Protein AF-A0A0N4V564-F1 (afdb_monomer_lite)

Radius of gyration: 19.51 Å; chains: 1; bounding box: 37×29×56 Å

Sequence (106 aa):
MHDFGVRVITIEPGIFVTEINGTPKLLKSMNNLWEKAPDDLRKEYGEKWFAKDQLSRSVVVVRDVLVQITEFGALNLAEVTDAYFHAVTAKYPYLNYTVGVDARYV

Secondary structure (DSSP, 8-state):
--TTS----EEEE-SB--TTT-HHHHHHHHHHHHHTS-HHHHHHH-GGGT-TTS--HHHHHHHHHHHHHHHHSB--THHHHHHHHHHHH-SS--SEEEESHHHH--

Organism: Enterobius vermicularis (NCBI:txid51028)

Foldseek 3Di:
DCPPVDAAAAEAEDAEADPCLALVNVLVVVVVVLVPDDPVVCVVCDPCLPDPPNNDPPNCCVSVVSNVSNVPHHHDCVQVVVLVVCQVPPPDHDRYHYTDPVSVPD

pLDDT: mean 82.54, std 14.77, range [43.5, 98.25]

Structure (mmCIF, N/CA/C/O backbone):
data_AF-A0A0N4V564-F1
#
_entry.id   AF-A0A0N4V564-F1
#
loop_
_atom_site.group_PDB
_atom_site.id
_atom_site.type_symbol
_atom_site.label_atom_id
_atom_site.label_alt_id
_atom_site.label_comp_id
_atom_site.label_asym_id
_atom_site.label_entity_id
_atom_site.label_seq_id
_atom_site.pdbx_PDB_ins_code
_atom_site.Cartn_x
_atom_site.Cartn_y
_atom_site.Cartn_z
_atom_site.occupancy
_atom_site.B_iso_or_equiv
_atom_site.auth_seq_id
_atom_site.auth_comp_id
_atom_site.auth_asym_id
_atom_site.auth_atom_id
_atom_site.pdbx_PDB_model_num
ATOM 1 N N . MET A 1 1 ? 0.096 -18.991 -20.253 1.00 54.44 1 MET A N 1
ATOM 2 C CA . MET A 1 1 ? -0.774 -17.843 -19.928 1.00 54.44 1 MET A CA 1
ATOM 3 C C . MET A 1 1 ? -0.557 -16.763 -20.993 1.00 54.44 1 MET A C 1
ATOM 5 O O . MET A 1 1 ? 0.065 -15.756 -20.706 1.00 54.44 1 MET A O 1
ATOM 9 N N . HIS A 1 2 ? -0.962 -17.009 -22.248 1.00 66.69 2 HIS A N 1
ATOM 10 C CA . HIS A 1 2 ? -0.770 -16.057 -23.363 1.00 66.69 2 HIS A CA 1
ATOM 11 C C . HIS A 1 2 ? -1.874 -16.138 -24.428 1.00 66.69 2 HIS A C 1
ATOM 13 O O . HIS A 1 2 ? -1.706 -15.629 -25.532 1.00 66.69 2 HIS A O 1
ATOM 19 N N . ASP A 1 3 ? -3.021 -16.725 -24.098 1.00 79.69 3 ASP A N 1
ATOM 20 C CA . ASP A 1 3 ? -4.034 -17.080 -25.100 1.00 79.69 3 ASP A CA 1
ATOM 21 C C . ASP A 1 3 ? -4.719 -15.841 -25.711 1.00 79.69 3 ASP A C 1
ATOM 23 O O . ASP A 1 3 ? -5.284 -15.911 -26.795 1.00 79.69 3 ASP A O 1
ATOM 27 N N . PHE A 1 4 ? -4.592 -14.681 -25.055 1.00 89.62 4 PHE A N 1
ATOM 28 C CA . PHE A 1 4 ? -5.162 -13.399 -25.487 1.00 89.62 4 PHE A CA 1
ATOM 29 C C . PHE A 1 4 ? -4.115 -12.341 -25.866 1.00 89.62 4 PHE A C 1
ATOM 31 O O . PHE A 1 4 ? -4.469 -11.190 -26.099 1.00 89.62 4 PHE A O 1
ATOM 38 N N . GLY A 1 5 ? -2.817 -12.671 -25.853 1.00 88.81 5 GLY A N 1
ATOM 39 C CA . GLY A 1 5 ? -1.750 -11.678 -26.063 1.00 88.81 5 GLY A CA 1
ATOM 40 C C . GLY A 1 5 ? -1.647 -10.600 -24.968 1.00 88.81 5 GLY A C 1
ATOM 41 O O . GLY A 1 5 ? -0.856 -9.670 -25.093 1.00 88.81 5 GLY A O 1
ATOM 42 N N . VAL A 1 6 ? -2.414 -10.730 -23.881 1.00 89.38 6 VAL A N 1
ATOM 43 C CA . VAL A 1 6 ? -2.372 -9.844 -22.712 1.00 89.38 6 VAL A CA 1
ATOM 44 C C . VAL A 1 6 ? -1.356 -10.374 -21.705 1.00 89.38 6 VAL A C 1
ATOM 46 O O . VAL A 1 6 ? -1.288 -11.577 -21.443 1.00 89.38 6 VAL A O 1
ATOM 49 N N . ARG A 1 7 ? -0.578 -9.463 -21.118 1.00 89.56 7 ARG A N 1
ATOM 50 C CA . ARG A 1 7 ? 0.303 -9.745 -19.983 1.00 89.56 7 ARG A CA 1
ATOM 51 C C . ARG A 1 7 ? -0.283 -9.096 -18.733 1.00 89.56 7 ARG A C 1
ATOM 53 O O . ARG A 1 7 ? -0.548 -7.899 -18.738 1.00 89.56 7 ARG A O 1
ATOM 60 N N . VAL A 1 8 ? -0.461 -9.888 -17.682 1.00 93.06 8 VAL A N 1
ATOM 61 C CA . VAL A 1 8 ? -0.872 -9.411 -16.357 1.00 93.06 8 VAL A CA 1
ATOM 62 C C . VAL A 1 8 ? 0.367 -9.398 -15.467 1.00 93.06 8 VAL A C 1
ATOM 64 O O . VAL A 1 8 ? 1.087 -10.393 -15.415 1.00 93.06 8 VAL A O 1
ATOM 67 N N . ILE A 1 9 ? 0.632 -8.262 -14.827 1.00 96.00 9 ILE A N 1
ATOM 68 C CA . ILE A 1 9 ? 1.766 -8.047 -13.922 1.00 96.00 9 ILE A CA 1
ATOM 69 C C . ILE A 1 9 ? 1.206 -7.517 -12.608 1.00 96.00 9 ILE A C 1
ATOM 71 O O . ILE A 1 9 ? 0.334 -6.647 -12.622 1.00 96.00 9 ILE A O 1
ATOM 75 N N . THR A 1 10 ? 1.713 -8.025 -11.492 1.00 97.19 10 THR A N 1
ATOM 76 C CA . THR A 1 10 ? 1.374 -7.547 -10.153 1.00 97.19 10 THR A CA 1
ATOM 77 C C . THR A 1 10 ? 2.474 -6.643 -9.610 1.00 97.19 10 THR A C 1
ATOM 79 O O . THR A 1 10 ? 3.666 -6.865 -9.835 1.00 97.19 10 THR A O 1
ATOM 82 N N . ILE A 1 11 ? 2.059 -5.595 -8.904 1.00 97.31 11 ILE A N 1
ATOM 83 C CA . ILE A 1 11 ? 2.940 -4.735 -8.118 1.00 97.31 11 ILE A CA 1
ATOM 84 C C . ILE A 1 11 ? 2.393 -4.768 -6.701 1.00 97.31 11 ILE A C 1
ATOM 86 O O . ILE A 1 11 ? 1.226 -4.444 -6.482 1.00 97.31 11 ILE A O 1
ATOM 90 N N . GLU A 1 12 ? 3.240 -5.178 -5.769 1.00 95.88 12 GLU A N 1
ATOM 91 C CA . GLU A 1 12 ? 2.940 -5.383 -4.358 1.00 95.88 12 GLU A CA 1
ATOM 92 C C . GLU A 1 12 ? 3.804 -4.414 -3.542 1.00 95.88 12 GLU A C 1
ATOM 94 O O . GLU A 1 12 ? 4.937 -4.738 -3.168 1.00 95.88 12 GLU A O 1
ATOM 99 N N . PRO A 1 13 ? 3.320 -3.178 -3.319 1.00 95.12 13 PRO A N 1
ATOM 100 C CA . PRO A 1 13 ? 3.975 -2.240 -2.428 1.00 95.12 13 PRO A CA 1
ATOM 101 C C . PRO A 1 13 ? 3.834 -2.691 -0.977 1.00 95.12 13 PRO A C 1
ATOM 103 O O . PRO A 1 13 ? 2.769 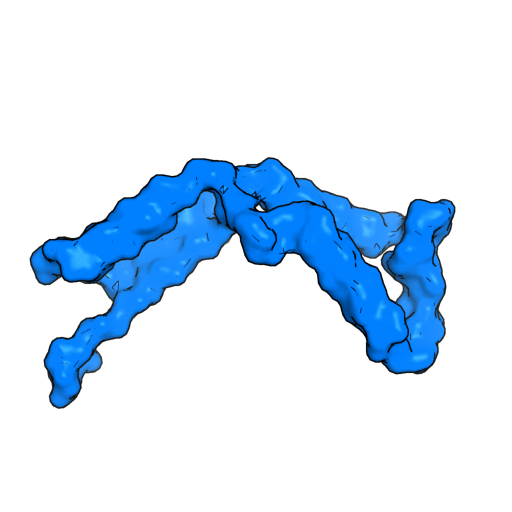-3.144 -0.557 1.00 95.12 13 PRO A O 1
ATOM 106 N N . GLY A 1 14 ? 4.894 -2.480 -0.209 1.00 92.62 14 GLY A N 1
ATOM 107 C CA . GLY A 1 14 ? 4.854 -2.470 1.242 1.00 92.62 14 GLY A CA 1
ATOM 108 C C . GLY A 1 14 ? 4.170 -1.222 1.792 1.00 92.62 14 GLY A C 1
ATOM 109 O O . GLY A 1 14 ? 3.261 -0.635 1.196 1.00 92.62 14 GLY A O 1
ATOM 110 N N . ILE A 1 15 ? 4.625 -0.785 2.954 1.00 90.88 15 ILE A N 1
ATOM 111 C CA . ILE A 1 15 ? 4.042 0.327 3.685 1.00 90.88 15 ILE A CA 1
ATOM 112 C C . ILE A 1 15 ? 4.604 1.646 3.140 1.00 90.88 15 ILE A C 1
ATOM 114 O O . ILE A 1 15 ? 5.669 2.121 3.538 1.00 90.88 15 ILE A O 1
ATOM 118 N N . PHE A 1 16 ? 3.840 2.271 2.246 1.00 91.69 16 PHE A N 1
ATOM 119 C CA . PHE A 1 16 ? 4.083 3.628 1.754 1.00 91.69 16 PHE A CA 1
ATOM 120 C C . PHE A 1 16 ? 3.028 4.586 2.293 1.00 91.69 16 PHE A C 1
ATOM 122 O O . PHE A 1 16 ? 1.835 4.275 2.284 1.00 91.69 16 PHE A O 1
ATOM 129 N N . VAL A 1 17 ? 3.449 5.770 2.733 1.00 89.62 17 VAL A N 1
ATOM 130 C CA . VAL A 1 17 ? 2.529 6.790 3.244 1.00 89.62 17 VAL A CA 1
ATOM 131 C C . VAL A 1 17 ? 1.981 7.595 2.079 1.00 89.62 17 VAL A C 1
ATOM 133 O O . VAL A 1 17 ? 2.704 8.295 1.376 1.00 89.62 17 VAL A O 1
ATOM 136 N N . THR A 1 18 ? 0.674 7.507 1.888 1.00 89.06 18 THR A N 1
ATOM 137 C CA . THR A 1 18 ? -0.071 8.207 0.847 1.00 89.06 18 THR A CA 1
ATOM 138 C C . THR A 1 18 ? -1.218 8.984 1.474 1.00 89.06 18 THR A C 1
ATOM 140 O O . THR A 1 18 ? -1.586 8.796 2.637 1.00 89.06 18 THR A O 1
ATOM 143 N N . GLU A 1 19 ? -1.879 9.817 0.679 1.00 85.88 19 GLU A N 1
ATOM 144 C CA . GLU A 1 19 ? -3.095 10.476 1.141 1.00 85.88 19 GLU A CA 1
ATOM 145 C C . GLU A 1 19 ? -4.219 9.488 1.483 1.00 85.88 19 GLU A C 1
ATOM 147 O O . GLU A 1 19 ? -5.155 9.877 2.174 1.00 85.88 19 GLU A O 1
ATOM 152 N N . ILE A 1 20 ? -4.182 8.235 1.014 1.00 82.56 20 ILE A N 1
ATOM 153 C CA . ILE A 1 20 ? -5.241 7.241 1.252 1.00 82.56 20 ILE A CA 1
ATOM 154 C C . ILE A 1 20 ? -5.141 6.659 2.667 1.00 82.56 20 ILE A C 1
ATOM 156 O O . ILE A 1 20 ? -6.162 6.502 3.336 1.00 82.56 20 ILE A O 1
ATOM 160 N N . ASN A 1 21 ? -3.923 6.383 3.136 1.00 78.75 21 ASN A N 1
ATOM 161 C CA . ASN A 1 21 ? -3.642 5.681 4.392 1.00 78.75 21 ASN A CA 1
ATOM 162 C C . ASN A 1 21 ? -2.999 6.563 5.478 1.00 78.75 21 ASN A C 1
ATOM 164 O O . ASN A 1 21 ? -2.541 6.039 6.488 1.00 78.75 21 ASN A O 1
ATOM 168 N N . GLY A 1 22 ? -2.989 7.889 5.312 1.00 81.25 22 GLY A N 1
ATOM 169 C CA . GLY A 1 22 ? -2.484 8.799 6.340 1.00 81.25 22 GLY A CA 1
ATOM 170 C C . GLY A 1 22 ? -3.211 8.657 7.687 1.00 81.25 22 GLY A C 1
ATOM 171 O O . GLY A 1 22 ? -4.434 8.468 7.738 1.00 81.25 22 GLY A O 1
ATOM 172 N N . THR A 1 23 ? -2.466 8.828 8.783 1.00 82.38 23 THR A N 1
ATOM 173 C CA . THR A 1 23 ? -2.922 8.646 10.173 1.00 82.38 23 THR A CA 1
ATOM 174 C C . THR A 1 23 ? -4.295 9.267 10.478 1.00 82.38 23 THR A C 1
ATOM 176 O O . THR A 1 23 ? -5.149 8.573 11.035 1.00 82.38 23 THR A O 1
ATOM 179 N N . PRO A 1 24 ? -4.608 10.523 10.085 1.00 82.69 24 PRO A N 1
ATOM 180 C CA . PRO A 1 24 ? -5.915 11.110 10.384 1.00 82.69 24 PRO A CA 1
ATOM 181 C C . PRO A 1 24 ? -7.083 10.369 9.719 1.00 82.69 24 PRO A C 1
ATOM 183 O O . PRO A 1 24 ? -8.146 10.219 10.326 1.00 82.69 24 PRO A O 1
ATOM 186 N N . LYS A 1 25 ? -6.899 9.886 8.480 1.00 83.25 25 LYS A N 1
ATOM 187 C CA . LYS A 1 25 ? -7.929 9.119 7.763 1.00 83.25 25 LYS A CA 1
ATOM 188 C C . LYS A 1 25 ? -8.095 7.731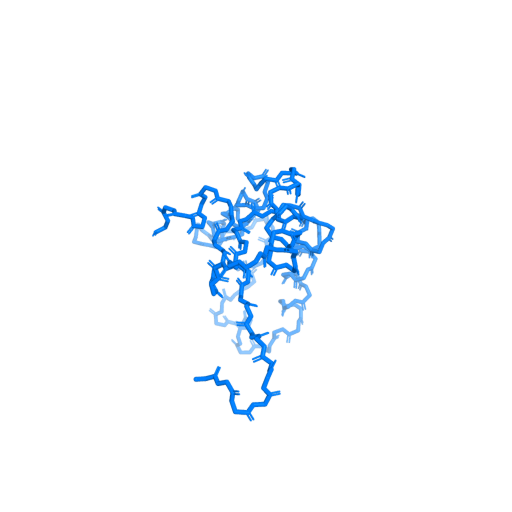 8.366 1.00 83.25 25 LYS A C 1
ATOM 190 O O . LYS A 1 25 ? -9.232 7.300 8.541 1.00 83.25 25 LYS A O 1
ATOM 195 N N . LEU A 1 26 ? -6.996 7.072 8.733 1.00 82.81 26 LEU A N 1
ATOM 196 C CA . LEU A 1 26 ? -7.029 5.783 9.425 1.00 82.81 26 LEU A CA 1
ATOM 197 C C . LEU A 1 26 ? -7.824 5.882 10.735 1.00 82.81 26 LEU A C 1
ATOM 199 O O . LEU A 1 26 ? -8.793 5.150 10.928 1.00 82.81 26 LEU A O 1
ATOM 203 N N . LEU A 1 27 ? -7.482 6.850 11.590 1.00 82.19 27 LEU A N 1
ATOM 204 C CA . LEU A 1 27 ? -8.164 7.069 12.867 1.00 82.19 27 LEU A CA 1
ATOM 205 C C . LEU A 1 27 ? -9.654 7.372 12.688 1.00 82.19 27 LEU A C 1
ATOM 207 O O . LEU A 1 27 ? -10.493 6.829 13.407 1.00 82.19 27 LEU A O 1
ATOM 211 N N . LYS A 1 28 ? -9.999 8.211 11.706 1.00 85.38 28 LYS A N 1
ATOM 212 C CA . LYS A 1 28 ? -11.395 8.515 11.381 1.00 85.38 28 LYS A CA 1
ATOM 213 C C . LYS A 1 28 ? -12.156 7.263 10.939 1.00 85.38 28 LYS A C 1
ATOM 215 O O . LYS A 1 28 ? -13.275 7.045 11.394 1.00 85.38 28 LYS A O 1
ATOM 220 N N . SER A 1 29 ? -11.561 6.436 10.083 1.00 84.12 29 SER A N 1
ATOM 221 C CA . SER A 1 29 ? -12.172 5.187 9.615 1.00 84.12 29 SER A CA 1
ATOM 222 C C . SER A 1 29 ? -12.411 4.201 10.756 1.00 84.12 29 SER A C 1
ATOM 224 O O . SER A 1 29 ? -13.487 3.613 10.824 1.00 84.12 29 SER A O 1
ATOM 226 N N . MET A 1 30 ? -11.458 4.070 11.684 1.00 81.62 30 MET A N 1
ATOM 227 C CA . MET A 1 30 ? -11.609 3.218 12.868 1.00 81.62 30 MET A CA 1
ATOM 228 C C . MET A 1 30 ? -12.767 3.680 13.762 1.00 81.62 30 MET A C 1
ATOM 230 O O . MET A 1 30 ? -13.595 2.862 14.154 1.00 81.62 30 MET A O 1
ATOM 234 N N . ASN A 1 31 ? -12.871 4.984 14.034 1.00 82.75 31 ASN A N 1
ATOM 235 C CA . ASN A 1 31 ? -13.976 5.533 14.827 1.00 82.75 31 ASN A CA 1
ATOM 236 C C . ASN A 1 31 ? -15.331 5.320 14.138 1.00 82.75 31 ASN A C 1
ATOM 238 O O . ASN A 1 31 ? -16.274 4.849 14.765 1.00 82.75 31 ASN A O 1
ATOM 242 N N . ASN A 1 32 ? -15.413 5.590 12.833 1.00 87.50 32 ASN A N 1
ATOM 243 C CA . ASN A 1 32 ? -16.638 5.375 12.062 1.00 87.50 32 ASN A CA 1
ATOM 244 C C . ASN A 1 32 ? -17.073 3.901 12.058 1.00 87.50 32 ASN A C 1
ATOM 246 O O . ASN A 1 32 ? -18.268 3.614 12.039 1.00 87.50 32 ASN A O 1
ATOM 250 N N . LEU A 1 33 ? -16.116 2.967 12.017 1.00 85.75 33 LEU A N 1
ATOM 251 C CA . LEU A 1 33 ? -16.404 1.535 12.076 1.00 85.75 33 LEU A CA 1
ATOM 252 C C . LEU A 1 33 ? -16.987 1.154 13.440 1.00 85.75 33 LEU A C 1
ATOM 254 O O . LEU A 1 33 ? -17.956 0.403 13.491 1.00 85.75 33 LEU A O 1
ATOM 258 N N . TRP A 1 34 ? -16.443 1.711 14.524 1.00 84.62 34 TRP A N 1
ATOM 259 C CA . TRP A 1 34 ? -16.976 1.490 15.866 1.00 84.62 34 TRP A CA 1
ATOM 260 C C . TRP A 1 34 ? -18.382 2.035 16.059 1.00 84.62 34 TRP A C 1
ATOM 262 O O . TRP A 1 34 ? -19.241 1.348 16.600 1.00 84.62 34 TRP A O 1
ATOM 272 N N . GLU A 1 35 ? -18.635 3.260 15.603 1.00 84.94 35 GLU A N 1
ATOM 273 C CA . GLU A 1 35 ? -19.957 3.881 15.718 1.00 84.94 35 GLU A CA 1
ATOM 274 C C . GLU A 1 35 ? -21.040 3.062 15.005 1.00 84.94 35 GLU A C 1
ATOM 276 O O . GLU A 1 35 ? -22.189 3.047 15.441 1.00 84.94 35 GLU A O 1
ATOM 281 N N . LYS A 1 36 ? -20.661 2.356 13.934 1.00 89.94 36 LYS A N 1
ATOM 282 C CA . LYS A 1 36 ? -21.537 1.480 13.147 1.00 89.94 36 LYS A CA 1
ATOM 283 C C . LYS A 1 36 ? -21.569 0.031 13.632 1.00 89.94 36 LYS A C 1
ATOM 285 O O . LYS A 1 36 ? -22.317 -0.763 13.063 1.00 89.94 36 LYS A O 1
ATOM 290 N N . ALA A 1 37 ? -20.754 -0.336 14.618 1.00 87.81 37 ALA A N 1
ATOM 291 C CA . ALA A 1 37 ? -20.738 -1.691 15.146 1.00 87.81 37 ALA A CA 1
ATOM 292 C C . ALA A 1 37 ? -22.078 -2.007 15.836 1.00 87.81 37 ALA A C 1
ATOM 294 O O . ALA A 1 37 ? -22.601 -1.150 16.556 1.00 87.81 37 ALA A O 1
ATOM 295 N N . PRO A 1 38 ? -22.635 -3.214 15.639 1.00 91.88 38 PRO A N 1
ATOM 296 C CA . PRO A 1 38 ? -23.877 -3.600 16.294 1.00 91.88 38 PRO A CA 1
ATOM 297 C C . PRO A 1 38 ? -23.702 -3.720 17.819 1.00 91.88 38 PRO A C 1
ATOM 299 O O . PRO A 1 38 ? -22.594 -3.884 18.339 1.00 91.88 38 PRO A O 1
ATOM 302 N N . ASP A 1 39 ? -24.808 -3.569 18.550 1.00 88.38 39 ASP A N 1
ATOM 303 C CA . ASP A 1 39 ? -24.797 -3.412 20.011 1.00 88.38 39 ASP A CA 1
ATOM 304 C C . ASP A 1 39 ? -24.253 -4.632 20.756 1.00 88.38 39 ASP A C 1
ATOM 306 O O . ASP A 1 39 ? -23.668 -4.490 21.828 1.00 88.38 39 ASP A O 1
ATOM 310 N N . ASP A 1 40 ? -24.458 -5.830 20.217 1.00 89.94 40 ASP A N 1
ATOM 311 C CA . ASP A 1 40 ? -23.887 -7.076 20.724 1.00 89.94 40 ASP A CA 1
ATOM 312 C C . ASP A 1 40 ? -22.356 -7.042 20.662 1.00 89.94 40 ASP A C 1
ATOM 314 O O . ASP A 1 40 ? -21.709 -7.259 21.685 1.00 89.94 40 ASP A O 1
ATOM 318 N N . LEU A 1 41 ? -21.787 -6.635 19.525 1.00 84.69 41 LEU A N 1
ATOM 319 C CA . LEU A 1 41 ? -20.346 -6.469 19.345 1.00 84.69 41 LEU A CA 1
ATOM 320 C C . LEU A 1 41 ? -19.797 -5.365 20.259 1.00 84.69 41 LEU A C 1
ATOM 322 O O . LEU A 1 41 ? -18.772 -5.532 20.914 1.00 84.69 41 LEU A O 1
ATOM 326 N N . ARG A 1 42 ? -20.503 -4.235 20.373 1.00 81.81 42 ARG A N 1
ATOM 327 C CA . ARG A 1 42 ? -20.103 -3.143 21.275 1.00 81.81 42 ARG A CA 1
ATOM 328 C C . ARG A 1 42 ? -20.156 -3.546 22.747 1.00 81.81 42 ARG A C 1
ATOM 330 O O . ARG A 1 42 ? -19.347 -3.052 23.529 1.00 81.81 42 ARG A O 1
ATOM 337 N N . LYS A 1 43 ? -21.078 -4.432 23.135 1.00 83.69 43 LYS A N 1
ATOM 338 C CA . LYS A 1 43 ? -21.168 -4.993 24.493 1.00 83.69 43 LYS A CA 1
ATOM 339 C C . LYS A 1 43 ? -20.091 -6.038 24.757 1.00 83.69 43 LYS A C 1
ATOM 341 O O . LYS A 1 43 ? -19.511 -6.019 25.837 1.00 83.69 43 LYS A O 1
ATOM 346 N N . GLU A 1 44 ? -19.825 -6.912 23.790 1.00 83.06 44 GLU A N 1
ATOM 347 C CA . GLU A 1 44 ? -18.797 -7.953 23.875 1.00 83.06 44 GLU A CA 1
ATOM 348 C C . GLU A 1 44 ? -17.397 -7.343 23.992 1.00 83.06 44 GLU A C 1
ATOM 350 O O . GLU A 1 44 ? -16.643 -7.675 24.905 1.00 83.06 44 GLU A O 1
ATOM 355 N N . TYR A 1 45 ? -17.073 -6.397 23.110 1.00 76.31 45 TYR A N 1
ATOM 356 C CA . TYR A 1 45 ? -15.783 -5.708 23.107 1.00 76.31 45 TYR A CA 1
ATOM 357 C C . TYR A 1 45 ? -15.716 -4.594 24.171 1.00 76.31 45 TYR A C 1
ATOM 359 O O . TYR A 1 45 ? -14.637 -4.263 24.668 1.00 76.31 45 TYR A O 1
ATOM 367 N N . GLY A 1 46 ? -16.872 -4.048 24.563 1.00 69.75 46 GLY A N 1
ATOM 368 C CA . GLY A 1 46 ? -17.030 -2.986 25.556 1.00 6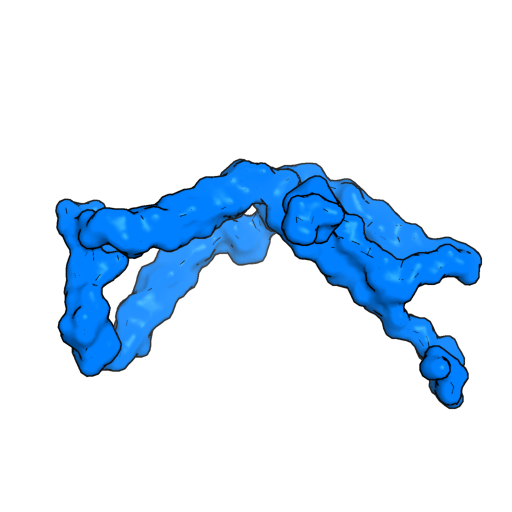9.75 46 GLY A CA 1
ATOM 369 C C . GLY A 1 46 ? -16.605 -1.600 25.055 1.00 69.75 46 GLY A C 1
ATOM 370 O O . GLY A 1 46 ? -15.766 -1.456 24.168 1.00 69.75 46 GLY A O 1
ATOM 371 N N . GLU A 1 47 ? -17.114 -0.530 25.681 1.00 63.28 47 GLU A N 1
ATOM 372 C CA . GLU A 1 47 ? -16.697 0.846 25.341 1.00 63.28 47 GLU A CA 1
ATOM 373 C C . GLU A 1 47 ? -15.199 1.094 25.567 1.00 63.28 47 GLU A C 1
ATOM 375 O O . GLU A 1 47 ? -14.598 1.917 24.882 1.00 63.28 47 GLU A O 1
ATOM 380 N N . LYS A 1 48 ? -14.562 0.309 26.445 1.00 56.62 48 LYS A N 1
ATOM 381 C CA . LYS A 1 48 ? -13.112 0.328 26.714 1.00 56.62 48 LYS A CA 1
ATOM 382 C C . LYS A 1 48 ? -12.247 -0.118 25.530 1.00 56.62 48 LYS A C 1
ATOM 384 O O . LYS A 1 48 ? -11.024 0.027 25.585 1.00 56.62 48 LYS A O 1
ATOM 389 N N . TRP A 1 49 ? -12.854 -0.666 24.477 1.00 54.84 49 TRP A N 1
ATOM 390 C CA . TRP A 1 49 ? -12.158 -0.970 23.232 1.00 54.84 49 TRP A CA 1
ATOM 391 C C . TRP A 1 49 ? -11.875 0.302 22.410 1.00 54.84 49 TRP A C 1
ATOM 393 O O . TRP A 1 49 ? -10.812 0.402 21.806 1.00 54.84 49 TRP A O 1
ATOM 403 N N . PHE A 1 50 ? -12.761 1.310 22.426 1.00 55.06 50 PHE A N 1
ATOM 404 C CA . PHE A 1 50 ? -12.595 2.555 21.646 1.00 55.06 50 PHE A CA 1
ATOM 405 C C . PHE A 1 50 ? -12.506 3.842 22.482 1.00 55.06 50 PHE A C 1
ATOM 407 O O . PHE A 1 50 ? -12.093 4.880 21.957 1.00 55.06 50 PHE A O 1
ATOM 414 N N . ALA A 1 51 ? -12.866 3.813 23.768 1.00 52.47 51 ALA A N 1
ATOM 415 C CA . ALA A 1 51 ? -12.818 4.980 24.641 1.00 52.47 51 ALA A CA 1
ATOM 416 C C . ALA A 1 51 ? -11.370 5.416 24.898 1.00 52.47 51 ALA A C 1
ATOM 418 O O . ALA A 1 51 ? -10.550 4.687 25.456 1.00 52.47 51 ALA A O 1
ATOM 419 N N . LYS A 1 52 ? -11.082 6.655 24.496 1.00 50.47 52 LYS A N 1
ATOM 420 C CA . LYS A 1 52 ? -9.770 7.315 24.532 1.00 50.47 52 LYS A CA 1
ATOM 421 C C . LYS A 1 52 ? -9.160 7.422 25.944 1.00 50.47 52 LYS A C 1
ATOM 423 O O . LYS A 1 52 ? -7.964 7.674 26.039 1.00 50.47 52 LYS A O 1
ATOM 428 N N . ASP A 1 53 ? -9.956 7.265 27.008 1.00 47.84 53 ASP A N 1
ATOM 429 C CA . ASP A 1 53 ? -9.560 7.512 28.405 1.00 47.84 53 ASP A CA 1
ATOM 430 C C . ASP A 1 53 ? -9.379 6.245 29.268 1.00 47.84 53 ASP A C 1
ATOM 432 O O . ASP A 1 53 ? -8.737 6.312 30.314 1.00 47.84 53 ASP A O 1
ATOM 436 N N . GLN A 1 54 ? -9.880 5.083 28.832 1.00 45.88 54 GLN A N 1
ATOM 437 C CA . GLN A 1 54 ? -9.826 3.820 29.586 1.00 45.88 54 GLN A CA 1
ATOM 438 C C . GLN A 1 54 ? -9.441 2.634 28.698 1.00 45.88 54 GLN A C 1
ATOM 440 O O . GLN A 1 54 ? -10.028 1.550 28.751 1.00 45.88 54 GLN A O 1
ATOM 445 N N . LEU A 1 55 ? -8.425 2.874 27.872 1.00 48.34 55 LEU A N 1
ATOM 446 C CA . LEU A 1 55 ? -7.908 1.970 26.855 1.00 48.34 55 LEU A CA 1
ATOM 447 C C . LEU A 1 55 ? -7.354 0.685 27.502 1.00 48.34 55 LEU A C 1
ATOM 449 O O . LEU A 1 55 ? -6.359 0.698 28.231 1.00 48.34 55 LEU A O 1
ATOM 453 N N . SER A 1 56 ? -8.011 -0.449 27.251 1.00 43.50 56 SER A N 1
ATOM 454 C CA . SER A 1 56 ? -7.475 -1.760 27.630 1.00 43.50 56 SER A CA 1
ATOM 455 C C . SER A 1 56 ? -6.158 -2.023 26.879 1.00 43.50 56 SER A C 1
ATOM 457 O O . SER A 1 56 ? -6.049 -1.758 25.681 1.00 43.50 56 SER A O 1
ATOM 459 N N . ARG A 1 57 ? -5.132 -2.524 27.586 1.00 49.44 57 ARG A N 1
ATOM 460 C CA . ARG A 1 57 ? -3.745 -2.674 27.087 1.00 49.44 57 ARG A CA 1
ATOM 461 C C . ARG A 1 57 ? -3.607 -3.386 25.732 1.00 49.44 57 ARG A C 1
ATOM 463 O O . ARG A 1 57 ? -2.608 -3.168 25.066 1.00 49.44 57 ARG A O 1
ATOM 470 N N . SER A 1 58 ? -4.558 -4.222 25.322 1.00 48.44 58 SER A N 1
ATOM 471 C CA . SER A 1 58 ? -4.500 -5.000 24.076 1.00 48.44 58 SER A CA 1
ATOM 472 C C . SER A 1 58 ? -4.903 -4.211 22.820 1.00 48.44 58 SER A C 1
ATOM 474 O O . SER A 1 58 ? -4.351 -4.459 21.753 1.00 48.44 58 SER A O 1
ATOM 476 N N . VAL A 1 59 ? -5.816 -3.240 22.922 1.00 51.75 59 VAL A N 1
ATOM 477 C CA . VAL A 1 59 ? -6.301 -2.446 21.765 1.00 51.75 59 VAL A CA 1
ATOM 478 C C . VAL A 1 59 ? -5.446 -1.215 21.517 1.00 51.75 59 VAL A C 1
ATOM 480 O O . VAL A 1 59 ? -5.258 -0.825 20.364 1.00 51.75 59 VAL A O 1
ATOM 483 N N . VAL A 1 60 ? -4.874 -0.662 22.599 1.00 55.03 60 VAL A N 1
ATOM 484 C CA . VAL A 1 60 ? -3.764 0.307 22.554 1.00 55.03 60 VAL A CA 1
ATOM 485 C C . VAL A 1 60 ? -2.729 -0.188 21.547 1.00 55.03 60 VAL A C 1
ATOM 487 O O . VAL A 1 60 ? -2.372 0.534 20.629 1.00 55.03 60 VAL A O 1
ATOM 490 N N . VAL A 1 61 ? -2.347 -1.467 21.648 1.00 61.53 61 VAL A N 1
ATOM 491 C CA . VAL A 1 61 ? -1.338 -2.063 20.774 1.00 61.53 61 VAL A CA 1
ATOM 492 C C . VAL A 1 61 ? -1.788 -2.048 19.322 1.00 61.53 61 VAL A C 1
ATOM 494 O O . VAL A 1 61 ? -1.037 -1.564 18.502 1.00 61.53 61 VAL A O 1
ATOM 497 N N . VAL A 1 62 ? -2.993 -2.501 18.964 1.00 67.81 62 VAL A N 1
ATOM 498 C CA . VAL A 1 62 ? -3.375 -2.570 17.538 1.00 67.81 62 VAL A CA 1
ATOM 499 C C . VAL A 1 62 ? -3.486 -1.182 16.912 1.00 67.81 62 VAL A C 1
ATOM 501 O O . VAL A 1 62 ? -2.969 -0.960 15.821 1.00 67.81 62 VAL A O 1
ATOM 504 N N . ARG A 1 63 ? -4.135 -0.233 17.595 1.00 72.69 63 ARG A N 1
ATOM 505 C CA . ARG A 1 63 ? -4.267 1.134 17.084 1.00 72.69 63 ARG A CA 1
ATOM 506 C C . ARG A 1 63 ? -2.909 1.823 17.001 1.00 72.69 63 ARG A C 1
ATOM 508 O O . ARG A 1 63 ? -2.600 2.382 15.954 1.00 72.69 63 ARG A O 1
ATOM 515 N N . ASP A 1 64 ? -2.113 1.774 18.064 1.00 74.31 64 ASP A N 1
ATOM 516 C CA . ASP A 1 64 ? -0.812 2.439 18.098 1.00 74.31 64 ASP A CA 1
ATOM 517 C C . ASP A 1 64 ? 0.176 1.761 17.150 1.00 74.31 64 ASP A C 1
ATOM 519 O O . ASP A 1 64 ? 0.933 2.458 16.492 1.00 74.31 64 ASP A O 1
ATOM 523 N N . VAL A 1 65 ? 0.129 0.434 16.998 1.00 78.62 65 VAL A N 1
ATOM 524 C CA . VAL A 1 65 ? 0.925 -0.300 16.003 1.00 78.62 65 VAL A CA 1
ATOM 525 C C . VAL A 1 65 ? 0.514 0.097 14.596 1.00 78.62 65 VAL A C 1
ATOM 527 O O . VAL A 1 65 ? 1.389 0.373 13.790 1.00 78.62 65 VAL A O 1
ATOM 530 N N . LEU A 1 66 ? -0.781 0.181 14.281 1.00 78.19 66 LEU A N 1
ATOM 531 C CA . LEU A 1 66 ? -1.217 0.614 12.951 1.00 78.19 66 LEU A CA 1
ATOM 532 C C . LEU A 1 66 ? -0.807 2.061 12.663 1.00 78.19 66 LEU A C 1
ATOM 534 O O . LEU A 1 66 ? -0.333 2.341 11.566 1.00 78.19 66 LEU A O 1
ATOM 538 N N . VAL A 1 67 ? -0.942 2.958 13.645 1.00 81.81 67 VAL A N 1
ATOM 539 C CA . VAL A 1 67 ? -0.477 4.346 13.531 1.00 81.81 67 VAL A CA 1
ATOM 540 C C . VAL A 1 67 ? 1.036 4.390 13.327 1.00 81.81 67 VAL A C 1
ATOM 542 O O . VAL A 1 67 ? 1.492 5.015 12.375 1.00 81.81 67 VAL A O 1
ATOM 545 N N . GLN A 1 68 ? 1.807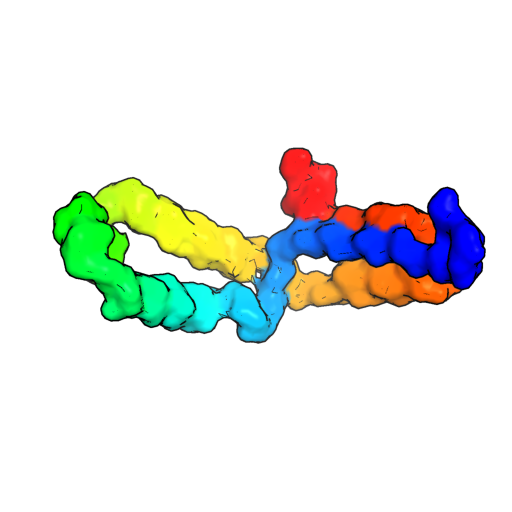 3.670 14.143 1.00 81.62 68 GLN A N 1
ATOM 546 C CA . GLN A 1 68 ? 3.260 3.574 14.009 1.00 81.62 68 GLN A CA 1
ATOM 547 C C . GLN A 1 68 ? 3.651 3.023 12.641 1.00 81.62 68 GLN A C 1
ATOM 549 O O . GLN A 1 68 ? 4.461 3.633 11.960 1.00 81.62 68 GLN A O 1
ATOM 554 N N . ILE A 1 69 ? 3.038 1.928 12.191 1.00 80.94 69 ILE A N 1
ATOM 555 C CA . ILE A 1 69 ? 3.251 1.357 10.857 1.00 80.94 69 ILE A CA 1
ATOM 556 C C . ILE A 1 69 ? 3.027 2.429 9.787 1.00 80.94 69 ILE A C 1
ATOM 558 O O . ILE A 1 69 ? 3.886 2.625 8.933 1.00 80.94 69 ILE A O 1
ATOM 562 N N . THR A 1 70 ? 1.917 3.171 9.852 1.00 81.31 70 THR A N 1
ATOM 563 C CA . THR A 1 70 ? 1.658 4.250 8.889 1.00 81.31 70 THR A CA 1
ATOM 564 C C . THR A 1 70 ? 2.614 5.434 9.014 1.00 81.31 70 THR A C 1
ATOM 566 O O . THR A 1 70 ? 2.865 6.090 8.015 1.00 81.31 70 THR A O 1
ATOM 569 N N . GLU A 1 71 ? 3.163 5.726 10.191 1.00 82.56 71 GLU A N 1
ATOM 570 C CA . GLU A 1 71 ? 4.106 6.835 10.397 1.00 82.56 71 GLU A CA 1
ATOM 571 C C . GLU A 1 71 ? 5.548 6.470 10.018 1.00 82.56 71 GLU A C 1
ATOM 573 O O . GLU A 1 71 ? 6.291 7.327 9.545 1.00 82.56 71 GLU A O 1
ATOM 578 N N . PHE A 1 72 ? 5.933 5.201 10.175 1.00 84.44 72 PHE A N 1
ATOM 579 C CA . PHE A 1 72 ? 7.235 4.661 9.771 1.00 84.44 72 PHE A CA 1
ATOM 580 C C . PHE A 1 72 ? 7.278 4.220 8.303 1.00 84.44 72 PHE A C 1
ATOM 582 O O . PHE A 1 72 ? 8.334 3.811 7.817 1.00 84.44 72 PHE A O 1
ATOM 589 N N . GLY A 1 73 ? 6.151 4.303 7.592 1.00 85.69 73 GLY A N 1
ATOM 590 C CA . GLY A 1 73 ? 6.080 4.014 6.167 1.00 85.69 73 GLY A CA 1
ATOM 591 C C . GLY A 1 73 ? 6.977 4.926 5.329 1.00 85.69 73 GLY A C 1
ATOM 592 O O . GLY A 1 73 ? 7.282 6.065 5.692 1.00 85.69 73 GLY A O 1
ATOM 593 N N .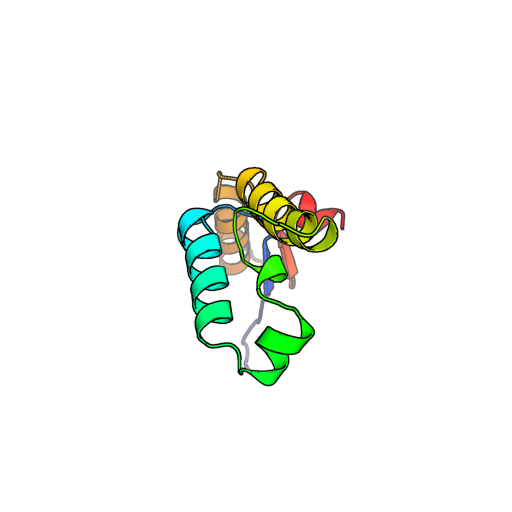 ALA A 1 74 ? 7.367 4.448 4.150 1.00 89.62 74 ALA A N 1
ATOM 594 C CA . ALA A 1 74 ? 8.148 5.248 3.219 1.00 89.62 74 ALA A CA 1
ATOM 595 C C . ALA A 1 74 ? 7.304 6.405 2.649 1.00 89.62 74 ALA A C 1
ATOM 597 O O . ALA A 1 74 ? 6.243 6.191 2.063 1.00 89.62 74 ALA A O 1
ATOM 598 N N . LEU A 1 75 ? 7.794 7.642 2.792 1.00 88.69 75 LEU A N 1
ATOM 599 C CA . LEU A 1 75 ? 7.183 8.841 2.191 1.00 88.69 75 LEU A CA 1
ATOM 600 C C . LEU A 1 75 ? 7.550 9.007 0.712 1.00 88.69 75 LEU A C 1
ATOM 602 O O . LEU A 1 75 ? 6.828 9.649 -0.049 1.00 88.69 75 LEU A O 1
ATOM 606 N N . ASN A 1 76 ? 8.695 8.458 0.303 1.00 90.94 76 ASN A N 1
ATOM 607 C CA . ASN A 1 76 ? 9.136 8.527 -1.079 1.00 90.94 76 ASN A CA 1
ATOM 608 C C . ASN A 1 76 ? 8.435 7.447 -1.909 1.00 90.94 76 ASN A C 1
ATOM 610 O O . ASN A 1 76 ? 8.762 6.268 -1.809 1.00 90.94 76 ASN A O 1
ATOM 614 N N . LEU A 1 77 ? 7.501 7.869 -2.758 1.00 93.94 77 LEU A N 1
ATOM 615 C CA . LEU A 1 77 ? 6.730 6.977 -3.627 1.00 93.94 77 LEU A CA 1
ATOM 616 C C . LEU A 1 77 ? 7.482 6.575 -4.907 1.00 93.94 77 LEU A C 1
ATOM 618 O O . LEU A 1 77 ? 6.957 5.776 -5.684 1.00 93.94 77 LEU A O 1
ATOM 622 N N . ALA A 1 78 ? 8.692 7.110 -5.126 1.00 95.94 78 ALA A N 1
ATOM 623 C CA . ALA A 1 78 ? 9.469 6.883 -6.342 1.00 95.94 78 ALA A CA 1
ATOM 624 C C . ALA A 1 78 ? 9.704 5.392 -6.615 1.00 95.94 78 ALA A C 1
ATOM 626 O O . ALA A 1 78 ? 9.539 4.953 -7.746 1.00 95.94 78 ALA A O 1
ATOM 627 N N . GLU A 1 79 ? 9.988 4.589 -5.582 1.00 95.00 79 GLU A N 1
ATOM 628 C CA . GLU A 1 79 ? 10.214 3.147 -5.756 1.00 95.00 79 GLU A CA 1
ATOM 629 C C . GLU A 1 79 ? 9.001 2.441 -6.382 1.00 95.00 79 GLU A C 1
ATOM 631 O O . GLU A 1 79 ? 9.152 1.563 -7.234 1.00 95.00 79 GLU A O 1
ATOM 636 N N . VAL A 1 80 ? 7.786 2.844 -5.992 1.00 96.25 80 VAL A N 1
ATOM 637 C CA . VAL A 1 80 ? 6.544 2.284 -6.537 1.00 96.25 80 VAL A CA 1
ATOM 638 C C . VAL A 1 80 ? 6.359 2.745 -7.975 1.00 96.25 80 VAL A C 1
ATOM 640 O O . VAL A 1 80 ? 6.079 1.926 -8.850 1.00 96.25 80 VAL A O 1
ATOM 643 N N . THR A 1 81 ? 6.547 4.035 -8.254 1.00 96.94 81 THR A N 1
ATOM 644 C CA . THR A 1 81 ? 6.400 4.564 -9.617 1.00 96.94 81 THR A CA 1
ATOM 645 C C . THR A 1 81 ? 7.446 4.008 -10.579 1.00 96.94 81 THR A C 1
ATOM 647 O O . THR A 1 81 ? 7.120 3.744 -11.734 1.00 96.94 81 THR A O 1
ATOM 650 N N . ASP A 1 82 ? 8.665 3.752 -10.109 1.00 97.50 82 ASP A N 1
ATOM 651 C CA . ASP A 1 82 ? 9.735 3.138 -10.894 1.00 97.50 82 ASP A CA 1
ATOM 652 C C . ASP A 1 82 ? 9.412 1.675 -11.216 1.00 97.50 82 ASP A C 1
ATOM 654 O O . ASP A 1 82 ? 9.634 1.224 -12.343 1.00 97.50 82 ASP A O 1
ATOM 658 N N . ALA A 1 83 ? 8.815 0.939 -10.270 1.00 97.56 83 ALA A N 1
ATOM 659 C CA . ALA A 1 83 ? 8.316 -0.411 -10.520 1.00 97.56 83 ALA A CA 1
ATOM 660 C C . ALA A 1 83 ? 7.212 -0.416 -11.588 1.00 97.56 83 ALA A C 1
ATOM 662 O O . ALA A 1 83 ? 7.273 -1.222 -12.519 1.00 97.56 83 ALA A O 1
ATOM 663 N N . TYR A 1 84 ? 6.257 0.522 -11.515 1.00 97.62 84 TYR A N 1
ATOM 664 C CA . TYR A 1 84 ? 5.264 0.717 -12.576 1.00 97.62 84 TYR A CA 1
ATOM 665 C C . TYR A 1 84 ? 5.946 0.993 -13.911 1.00 97.62 84 TYR A C 1
ATOM 667 O O . TYR A 1 84 ? 5.692 0.282 -14.880 1.00 97.62 84 TYR A O 1
ATOM 675 N N . PHE A 1 85 ? 6.842 1.979 -13.962 1.00 98.25 85 PHE A N 1
ATOM 676 C CA . PHE A 1 85 ? 7.538 2.362 -15.185 1.00 98.25 85 PHE A CA 1
ATOM 677 C C . PHE A 1 85 ? 8.269 1.175 -15.818 1.00 98.25 85 PHE A C 1
ATOM 679 O O . PHE A 1 85 ? 8.096 0.905 -17.010 1.00 98.25 85 PHE A O 1
ATOM 686 N N . HIS A 1 86 ? 9.027 0.413 -15.030 1.00 98.12 86 HIS A N 1
ATOM 687 C CA . HIS A 1 86 ? 9.711 -0.779 -15.517 1.00 98.12 86 HIS A CA 1
ATOM 688 C C . HIS A 1 86 ? 8.719 -1.854 -15.989 1.00 98.12 86 HIS A C 1
ATOM 690 O O . HIS A 1 86 ? 8.948 -2.476 -17.026 1.00 98.12 86 HIS A O 1
ATOM 696 N N . ALA A 1 87 ? 7.618 -2.089 -15.270 1.00 97.50 87 ALA A N 1
ATOM 697 C CA . ALA A 1 87 ? 6.621 -3.094 -15.639 1.00 97.50 87 ALA A CA 1
ATOM 698 C C . ALA A 1 87 ? 6.002 -2.830 -17.023 1.00 97.50 87 ALA A C 1
ATOM 700 O O . ALA A 1 87 ? 5.797 -3.778 -17.786 1.00 97.50 87 ALA A O 1
ATOM 701 N N . VAL A 1 88 ? 5.745 -1.560 -17.372 1.00 96.75 88 VAL A N 1
ATOM 702 C CA . VAL A 1 88 ? 5.126 -1.209 -18.666 1.00 96.75 88 VAL A CA 1
ATOM 703 C C . VAL A 1 88 ? 6.135 -1.080 -19.808 1.00 96.75 88 VAL A C 1
ATOM 705 O O . VAL A 1 88 ? 5.776 -1.316 -20.960 1.00 96.75 88 VAL A O 1
ATOM 708 N N . THR A 1 89 ? 7.379 -0.685 -19.522 1.00 97.31 89 THR A N 1
ATOM 709 C CA . THR A 1 89 ? 8.356 -0.322 -20.568 1.00 97.31 89 THR A CA 1
ATOM 710 C C . THR A 1 89 ? 9.407 -1.392 -20.848 1.00 97.31 89 THR A C 1
ATOM 712 O O . THR A 1 89 ? 9.999 -1.401 -21.930 1.00 97.31 89 THR A O 1
ATOM 715 N N . ALA A 1 90 ? 9.663 -2.308 -19.911 1.00 96.94 90 ALA A N 1
ATOM 716 C CA . ALA A 1 90 ? 10.719 -3.292 -20.084 1.00 96.94 90 ALA A CA 1
ATOM 717 C C . ALA A 1 90 ? 10.382 -4.315 -21.174 1.00 96.94 90 ALA A C 1
ATOM 719 O O . ALA A 1 90 ? 9.261 -4.810 -21.295 1.00 96.94 90 ALA A O 1
ATOM 720 N N . LYS A 1 91 ? 11.410 -4.725 -21.924 1.00 95.06 91 LYS A N 1
ATOM 721 C CA . LYS A 1 91 ? 11.304 -5.833 -22.884 1.00 95.06 91 LYS A CA 1
ATOM 722 C C . LYS A 1 91 ? 10.919 -7.147 -22.187 1.00 95.06 91 LYS A C 1
ATOM 724 O O . LYS A 1 91 ? 10.109 -7.913 -22.710 1.00 95.06 91 LYS A O 1
ATOM 729 N N . TYR A 1 92 ? 11.480 -7.369 -20.997 1.00 94.69 92 TYR A N 1
ATOM 730 C CA . TYR A 1 92 ? 11.255 -8.543 -20.152 1.00 94.69 92 TYR A CA 1
ATOM 731 C C . TYR A 1 92 ? 10.957 -8.097 -18.709 1.00 94.69 92 TYR A C 1
ATOM 733 O O . TYR A 1 92 ? 11.856 -8.104 -17.869 1.00 94.69 92 TYR A O 1
ATOM 741 N N . PRO A 1 93 ? 9.732 -7.630 -18.415 1.00 96.25 93 PRO A N 1
ATOM 742 C CA . PRO A 1 93 ? 9.350 -7.262 -17.061 1.00 96.25 93 PRO A CA 1
ATOM 743 C C . PRO A 1 93 ? 9.186 -8.514 -16.193 1.00 96.25 93 PRO A C 1
ATOM 745 O O . PRO A 1 93 ? 8.928 -9.611 -16.699 1.00 96.25 93 PRO A O 1
ATOM 748 N N . TYR A 1 94 ? 9.294 -8.338 -14.880 1.00 95.50 94 TYR A N 1
ATOM 749 C CA . TYR A 1 94 ? 8.929 -9.374 -13.923 1.00 95.50 94 TYR A CA 1
ATOM 750 C C . TYR A 1 94 ? 7.408 -9.569 -13.915 1.00 95.50 94 TYR A C 1
ATOM 752 O O . TYR A 1 94 ? 6.649 -8.671 -14.281 1.00 95.50 94 TYR A O 1
ATOM 760 N N . LEU A 1 95 ? 6.951 -10.753 -13.506 1.00 94.94 95 LEU A N 1
ATOM 761 C CA . LEU A 1 95 ? 5.518 -11.007 -13.318 1.00 94.94 95 LEU A CA 1
ATOM 762 C C . LEU A 1 95 ? 4.998 -10.417 -12.003 1.00 94.94 95 LEU A C 1
ATOM 764 O O . LEU A 1 95 ? 3.835 -10.033 -11.948 1.00 94.94 95 LEU A O 1
ATOM 768 N N . ASN A 1 96 ? 5.864 -10.319 -10.988 1.00 96.50 96 ASN A N 1
ATOM 769 C CA . ASN A 1 96 ? 5.566 -9.704 -9.699 1.00 96.50 96 ASN A CA 1
ATOM 770 C C . ASN A 1 96 ? 6.681 -8.734 -9.294 1.00 96.50 96 ASN A C 1
ATOM 772 O O . ASN A 1 96 ? 7.860 -9.085 -9.376 1.00 96.50 96 ASN A O 1
ATOM 776 N N . TYR A 1 97 ? 6.303 -7.542 -8.839 1.00 97.25 97 TYR A N 1
ATOM 777 C CA . TYR A 1 97 ? 7.204 -6.535 -8.285 1.00 97.25 97 TYR A CA 1
ATOM 778 C C . TYR A 1 97 ? 6.892 -6.329 -6.811 1.00 97.25 97 TYR A C 1
ATOM 780 O O . TYR A 1 97 ? 5.886 -5.712 -6.476 1.00 97.25 97 TYR A O 1
ATOM 788 N N . THR A 1 98 ? 7.782 -6.783 -5.938 1.00 96.81 98 THR A N 1
ATOM 789 C CA . THR A 1 98 ? 7.714 -6.485 -4.506 1.00 96.81 98 THR A CA 1
ATOM 790 C C . THR A 1 98 ? 8.498 -5.207 -4.225 1.00 96.81 98 THR A C 1
ATOM 792 O O . THR A 1 98 ? 9.707 -5.150 -4.470 1.00 96.81 98 THR A O 1
ATOM 795 N N . VAL A 1 99 ? 7.816 -4.165 -3.749 1.00 96.19 99 VAL A N 1
ATOM 796 C CA . VAL A 1 99 ? 8.383 -2.814 -3.603 1.00 96.19 99 VAL A CA 1
ATOM 797 C C . VAL A 1 99 ? 8.383 -2.398 -2.137 1.00 96.19 99 VAL A C 1
ATOM 799 O O . VAL A 1 99 ? 7.388 -2.586 -1.451 1.00 96.19 99 VAL A O 1
ATOM 802 N N . GLY A 1 100 ? 9.473 -1.797 -1.660 1.00 92.62 100 GLY A N 1
ATOM 803 C CA . GLY A 1 100 ? 9.681 -1.506 -0.237 1.00 92.62 100 GLY A CA 1
ATOM 804 C C . GLY A 1 100 ? 10.539 -2.562 0.464 1.00 92.62 100 GLY A C 1
ATOM 805 O O . GLY A 1 100 ? 10.669 -3.698 0.003 1.00 92.62 100 GLY A O 1
ATOM 806 N N . VAL A 1 101 ? 11.223 -2.158 1.534 1.00 88.19 101 VAL A N 1
ATOM 807 C CA . VAL A 1 101 ? 12.090 -3.050 2.327 1.00 88.19 101 VAL A CA 1
ATOM 808 C C . VAL A 1 101 ? 11.243 -3.999 3.162 1.00 88.19 101 VAL A C 1
ATOM 810 O O . VAL A 1 101 ? 11.530 -5.189 3.213 1.00 88.19 101 VAL A O 1
ATOM 813 N N . ASP A 1 102 ? 10.180 -3.479 3.764 1.00 88.31 102 ASP A N 1
ATOM 814 C CA . ASP A 1 102 ? 9.225 -4.257 4.535 1.00 88.31 102 ASP A CA 1
ATOM 815 C C . ASP A 1 102 ? 8.613 -5.362 3.668 1.00 88.31 102 ASP A C 1
ATOM 817 O O . 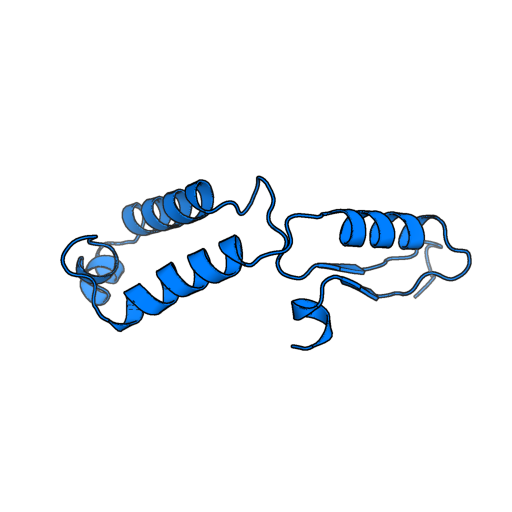ASP A 1 102 ? 8.734 -6.522 4.021 1.00 88.31 102 ASP A O 1
ATOM 821 N N . ALA A 1 103 ? 8.109 -5.060 2.469 1.00 90.56 103 ALA A N 1
ATOM 822 C CA . ALA A 1 103 ? 7.531 -6.093 1.607 1.00 90.56 103 ALA A CA 1
ATOM 823 C C . ALA A 1 103 ? 8.546 -7.145 1.124 1.00 90.56 103 ALA A C 1
ATOM 825 O O . ALA A 1 103 ? 8.179 -8.294 0.895 1.00 90.56 103 ALA A O 1
ATOM 826 N N . ARG A 1 104 ? 9.821 -6.773 0.952 1.00 89.06 104 ARG A N 1
ATOM 827 C CA . ARG A 1 104 ? 10.866 -7.684 0.453 1.00 89.06 104 ARG A CA 1
ATOM 828 C C . ARG A 1 104 ? 11.393 -8.659 1.505 1.00 89.06 104 ARG A C 1
ATOM 830 O O . ARG A 1 104 ? 11.938 -9.691 1.119 1.00 89.06 104 ARG A O 1
ATOM 837 N N . TYR A 1 105 ? 11.283 -8.322 2.789 1.00 83.31 105 TYR A N 1
ATOM 838 C CA . TYR A 1 105 ? 11.897 -9.077 3.887 1.00 83.31 105 TYR A CA 1
ATOM 839 C C . TYR A 1 105 ? 10.904 -9.470 4.995 1.00 83.31 105 TYR A C 1
ATOM 841 O O . TYR A 1 105 ? 11.331 -9.718 6.124 1.00 83.31 105 TYR A O 1
ATOM 849 N N . VAL A 1 106 ? 9.604 -9.524 4.679 1.00 62.12 106 VAL A N 1
ATOM 850 C CA . VAL A 1 106 ? 8.575 -10.178 5.515 1.00 62.12 106 VAL A CA 1
ATOM 851 C C . VAL A 1 106 ? 8.705 -11.696 5.445 1.00 62.12 106 VAL A C 1
ATOM 853 O O . VAL A 1 106 ? 8.943 -12.224 4.335 1.00 62.12 106 VAL A O 1
#